Protein AF-A0A182I7C5-F1 (afdb_monomer_lite)

Radius of gyration: 29.71 Å; chains: 1; bounding box: 43×35×90 Å

Sequence (82 aa):
MKLIVLLFGVVLVASVSYAYPVGCEDEPEQPPPAVPLVRAMAIAEEVNNLLDVQKANVIDPPKLCPDGQMLDHQGKCRPIMG

Secondary structure (DSSP, 8-state):
-HHHHHHHHHHHHHHHHHSS----S---------HHHHHHHHHHHHHHHHHHHHHT---PPP-PPPTTEEE-TTS-EEE---

Foldseek 3Di:
DVVVVVVVVVVVVVCVVVPPPPDDDDDDDDDDDDPVVVVVVVVVVVVVVVVVVVVPPVDDPDLDDPPQWDQDPVRDTDGDPD

pLDDT: mean 71.6, std 14.15, range [38.09, 91.88]

Structure (mmCIF, N/CA/C/O backbone):
data_AF-A0A182I7C5-F1
#
_entry.id   AF-A0A182I7C5-F1
#
loop_
_atom_site.group_PDB
_atom_site.id
_atom_site.type_symbol
_atom_site.label_atom_id
_atom_site.label_alt_id
_atom_site.label_comp_id
_atom_site.label_asym_id
_atom_site.label_entity_id
_atom_site.label_seq_id
_atom_site.pdbx_PDB_ins_code
_atom_site.Cartn_x
_atom_site.Cartn_y
_atom_site.Cartn_z
_atom_site.occupancy
_atom_site.B_iso_or_equiv
_atom_site.auth_seq_id
_atom_site.auth_comp_id
_atom_site.auth_asym_id
_atom_site.auth_atom_id
_atom_site.pdbx_PDB_model_num
ATOM 1 N N . MET A 1 1 ? -6.305 -20.688 48.779 1.00 73.81 1 MET A N 1
ATOM 2 C CA . MET A 1 1 ? -6.730 -21.035 47.400 1.00 73.81 1 MET A CA 1
ATOM 3 C C . MET A 1 1 ? -7.692 -20.010 46.804 1.00 73.81 1 MET A C 1
ATOM 5 O O . MET A 1 1 ? -7.404 -19.502 45.735 1.00 73.81 1 MET A O 1
ATOM 9 N N . LYS A 1 2 ? -8.777 -19.630 47.496 1.00 81.31 2 LYS A N 1
ATOM 10 C CA . LYS A 1 2 ? -9.774 -18.663 46.986 1.00 81.31 2 LYS A CA 1
ATOM 11 C C . LYS A 1 2 ? -9.197 -17.283 46.621 1.00 81.31 2 LYS A C 1
ATOM 13 O O . LYS A 1 2 ? -9.509 -16.759 45.563 1.00 81.31 2 LYS A O 1
ATOM 18 N N . LEU A 1 3 ? -8.285 -16.754 47.443 1.00 87.06 3 LEU A N 1
ATOM 19 C CA . LEU A 1 3 ? -7.602 -15.481 47.167 1.00 87.06 3 LEU A CA 1
ATOM 20 C C . LEU A 1 3 ? -6.698 -15.538 45.925 1.00 87.06 3 LEU A C 1
ATOM 22 O O . LEU A 1 3 ? -6.638 -14.579 45.171 1.00 87.06 3 LEU A O 1
ATOM 26 N N . ILE A 1 4 ? -6.049 -16.678 45.672 1.00 89.56 4 ILE A N 1
ATOM 27 C CA . ILE A 1 4 ? -5.163 -16.860 44.510 1.00 89.56 4 ILE A CA 1
ATOM 28 C C . ILE A 1 4 ? -5.984 -16.861 43.216 1.00 89.56 4 ILE A C 1
ATOM 30 O O . ILE A 1 4 ? -5.597 -16.225 42.245 1.00 89.56 4 ILE A O 1
ATOM 34 N N . VAL A 1 5 ? -7.149 -17.519 43.227 1.00 89.06 5 VAL A N 1
ATOM 35 C CA . VAL A 1 5 ? -8.078 -17.542 42.085 1.00 89.06 5 VAL A CA 1
ATOM 36 C C . VAL A 1 5 ? -8.612 -16.142 41.781 1.00 89.06 5 VAL A C 1
ATOM 38 O O . VAL A 1 5 ? -8.675 -15.756 40.618 1.00 89.06 5 VAL A O 1
ATOM 41 N N . LEU A 1 6 ? -8.944 -15.362 42.816 1.00 90.00 6 LEU A N 1
ATOM 42 C CA . LEU A 1 6 ? -9.385 -13.976 42.642 1.00 90.00 6 LEU A CA 1
ATOM 43 C C . LEU A 1 6 ? -8.285 -13.102 42.033 1.00 90.00 6 LEU A C 1
ATOM 45 O O . LEU A 1 6 ? -8.549 -12.377 41.080 1.00 90.00 6 LEU A O 1
ATOM 49 N N . LEU A 1 7 ? -7.049 -13.213 42.525 1.00 90.56 7 LEU A N 1
ATOM 50 C CA . LEU A 1 7 ? -5.923 -12.454 41.981 1.00 90.56 7 LEU A CA 1
ATOM 51 C C . LEU A 1 7 ? -5.628 -12.829 40.527 1.00 90.56 7 LEU A C 1
ATOM 53 O O . LEU A 1 7 ? -5.455 -11.947 39.693 1.00 90.56 7 LEU A O 1
ATOM 57 N N . PHE A 1 8 ? -5.631 -14.122 40.200 1.00 90.56 8 PHE A N 1
ATOM 58 C CA . PHE A 1 8 ? -5.391 -14.575 38.831 1.00 90.56 8 PHE A CA 1
ATOM 59 C C . PHE A 1 8 ? -6.491 -14.104 37.869 1.00 90.56 8 PHE A C 1
ATOM 61 O O . PHE A 1 8 ? -6.196 -13.686 36.752 1.00 90.56 8 PHE A O 1
ATOM 68 N N . GLY A 1 9 ? -7.750 -14.098 38.320 1.00 91.88 9 GLY A N 1
ATOM 69 C CA . GLY A 1 9 ? -8.871 -13.548 37.558 1.00 91.88 9 GLY A CA 1
ATOM 70 C C . GLY A 1 9 ? -8.704 -12.057 37.260 1.00 91.88 9 GLY A C 1
ATOM 71 O O . GLY A 1 9 ? -8.872 -11.643 36.117 1.00 91.88 9 GLY A O 1
ATOM 72 N N . VAL A 1 10 ? -8.303 -11.260 38.255 1.00 90.19 10 VAL A N 1
ATOM 73 C CA . VAL A 1 10 ? -8.046 -9.820 38.076 1.00 90.19 10 VAL A CA 1
ATOM 74 C C . VAL A 1 10 ? -6.901 -9.578 37.090 1.00 90.19 10 VAL A C 1
ATOM 76 O O . VAL A 1 10 ? -7.028 -8.740 36.200 1.00 90.19 10 VAL A O 1
ATOM 79 N N . VAL A 1 11 ? -5.808 -10.341 37.197 1.00 88.50 11 VAL A N 1
ATOM 80 C CA . VAL A 1 11 ? -4.654 -10.223 36.291 1.00 88.50 11 VAL A CA 1
ATOM 81 C C . VAL A 1 11 ? -5.029 -10.595 34.857 1.00 88.50 11 VAL A C 1
ATOM 83 O O . VAL A 1 11 ? -4.615 -9.903 33.929 1.00 88.50 11 VAL A O 1
ATOM 86 N N . LEU A 1 12 ? -5.830 -11.642 34.648 1.00 84.94 12 LEU A N 1
ATOM 87 C CA . LEU A 1 12 ? -6.288 -12.025 33.309 1.00 84.94 12 LEU A CA 1
ATOM 88 C C . LEU A 1 12 ? -7.175 -10.952 32.677 1.00 84.94 12 LEU A C 1
ATOM 90 O O . LEU A 1 12 ? -6.964 -10.604 31.518 1.00 84.94 12 LEU A O 1
ATOM 94 N N . VAL A 1 13 ? -8.123 -10.398 33.437 1.00 83.56 13 VAL A N 1
ATOM 95 C CA . VAL A 1 13 ? -8.997 -9.314 32.962 1.00 83.56 13 VAL A CA 1
ATOM 96 C C . VAL A 1 13 ? -8.171 -8.093 32.572 1.00 83.56 13 VAL A C 1
ATOM 98 O O . VAL A 1 13 ? -8.331 -7.591 31.463 1.00 83.56 13 VAL A O 1
ATOM 101 N N . ALA A 1 14 ? -7.234 -7.685 33.432 1.00 78.31 14 ALA A N 1
ATOM 102 C CA . ALA A 1 14 ? -6.308 -6.595 33.150 1.00 78.31 14 ALA A CA 1
ATOM 103 C C . ALA A 1 14 ? -5.492 -6.867 31.877 1.00 78.31 14 ALA A C 1
ATOM 105 O O . ALA A 1 14 ? -5.424 -6.026 30.987 1.00 78.31 14 ALA A O 1
ATOM 106 N N . SER A 1 15 ? -4.910 -8.059 31.756 1.00 78.19 15 SER A N 1
ATOM 107 C CA . SER A 1 15 ? -4.070 -8.421 30.608 1.00 78.19 15 SER A CA 1
ATOM 108 C C . SER A 1 15 ? -4.841 -8.353 29.291 1.00 78.19 15 SER A C 1
ATOM 110 O O . SER A 1 15 ? -4.311 -7.855 28.305 1.00 78.19 15 SER A O 1
ATOM 112 N N . VAL A 1 16 ? -6.100 -8.801 29.274 1.00 74.12 16 VAL A N 1
ATOM 113 C CA . VAL A 1 16 ? -6.958 -8.711 28.085 1.00 74.12 16 VAL A CA 1
ATOM 114 C C . VAL A 1 16 ? -7.268 -7.255 27.748 1.00 74.12 16 VAL A C 1
ATOM 116 O O . VAL A 1 16 ? -7.177 -6.894 26.584 1.00 74.12 16 VAL A O 1
ATOM 119 N N . SER A 1 17 ? -7.575 -6.407 28.734 1.00 67.81 17 SER A N 1
ATOM 120 C CA . SER A 1 17 ? -7.864 -4.986 28.496 1.00 67.81 17 SER A CA 1
ATOM 121 C C . SER A 1 17 ? -6.636 -4.160 28.093 1.00 67.81 17 SER A C 1
ATOM 123 O O . SER A 1 17 ? -6.778 -3.232 27.308 1.00 67.81 17 SER A O 1
ATOM 125 N N . TYR A 1 18 ? -5.436 -4.502 28.577 1.00 65.50 18 TYR A N 1
ATOM 126 C CA . TYR A 1 18 ? -4.186 -3.810 28.225 1.00 65.50 18 TYR A CA 1
ATOM 127 C C . TYR A 1 18 ? -3.524 -4.348 26.946 1.00 65.50 18 TYR A C 1
ATOM 129 O O . TYR A 1 18 ? -2.695 -3.658 26.363 1.00 65.50 18 TYR A O 1
ATOM 137 N N . ALA A 1 19 ? -3.861 -5.568 26.512 1.00 60.22 19 ALA A N 1
ATOM 138 C CA . ALA A 1 19 ? -3.399 -6.127 25.239 1.00 60.22 19 ALA A CA 1
ATOM 139 C C . ALA A 1 19 ? -4.258 -5.688 24.042 1.00 60.22 19 ALA A C 1
ATOM 141 O O . ALA A 1 19 ? -3.874 -5.948 22.900 1.00 60.22 19 ALA A O 1
ATOM 142 N N . TYR A 1 20 ? -5.395 -5.019 24.276 1.00 55.97 20 TYR A N 1
ATOM 143 C CA . TYR A 1 20 ? -6.016 -4.241 23.210 1.00 55.97 20 TYR A CA 1
ATOM 144 C C . TYR A 1 20 ? -5.030 -3.148 22.804 1.00 55.97 20 TYR A C 1
ATOM 146 O O . TYR A 1 20 ? -4.489 -2.473 23.685 1.00 55.97 20 TYR A O 1
ATOM 154 N N . PRO A 1 21 ? -4.751 -2.983 21.499 1.00 52.38 21 PRO A N 1
ATOM 155 C CA . PRO A 1 21 ? -3.906 -1.891 21.064 1.00 52.38 21 PRO A CA 1
ATOM 156 C C . PRO A 1 21 ? -4.546 -0.613 21.597 1.00 52.38 21 PRO A C 1
ATOM 158 O O . PRO A 1 21 ? -5.721 -0.355 21.333 1.00 52.38 21 PRO A O 1
ATOM 161 N N . VAL A 1 22 ? -3.790 0.145 22.390 1.00 52.19 22 VAL A N 1
ATOM 162 C CA . VAL A 1 22 ? -4.104 1.537 22.705 1.00 52.19 22 VAL A CA 1
ATOM 163 C C . VAL A 1 22 ? -4.066 2.289 21.380 1.00 52.19 22 VAL A C 1
ATOM 165 O O . VAL A 1 22 ? -3.042 2.827 20.969 1.00 52.19 22 VAL A O 1
ATOM 168 N N . GLY A 1 23 ? -5.174 2.200 20.648 1.00 49.50 23 GLY A N 1
ATOM 169 C CA . GLY A 1 23 ? -5.477 3.085 19.546 1.00 49.50 23 GLY A CA 1
ATOM 170 C C . GLY A 1 23 ? -5.453 4.490 20.113 1.00 49.50 23 GLY A C 1
ATOM 171 O O . GLY A 1 23 ? -6.006 4.729 21.188 1.00 49.50 23 GLY A O 1
ATOM 172 N N . CYS A 1 24 ? -4.709 5.357 19.437 1.00 50.94 24 CYS A N 1
ATOM 173 C CA . CYS A 1 24 ? -4.551 6.754 19.790 1.00 50.94 24 CYS A CA 1
ATOM 174 C C . CYS A 1 24 ? -5.898 7.384 20.171 1.00 50.94 24 CYS A C 1
ATOM 176 O O . CYS A 1 24 ? -6.927 7.056 19.586 1.00 50.94 24 CYS A O 1
ATOM 178 N N . GLU A 1 25 ? -5.831 8.251 21.177 1.00 53.53 25 GLU A N 1
ATOM 179 C CA . GLU A 1 25 ? -6.892 9.098 21.721 1.00 53.53 25 GLU A CA 1
ATOM 180 C C . GLU A 1 25 ? -7.967 9.469 20.687 1.00 53.53 25 GLU A C 1
ATOM 182 O O . GLU A 1 25 ? -7.643 10.121 19.706 1.00 53.53 25 GLU A O 1
ATOM 187 N N . ASP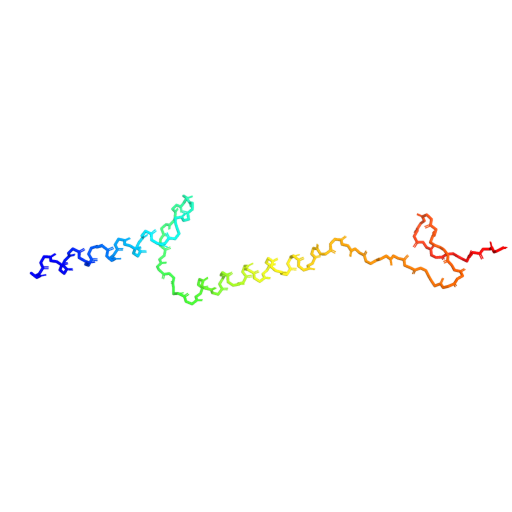 A 1 26 ? -9.216 9.048 20.911 1.00 50.19 26 ASP A N 1
ATOM 188 C CA . ASP A 1 26 ? -10.444 9.808 20.627 1.00 50.19 26 ASP A CA 1
ATOM 189 C C . ASP A 1 26 ? -11.667 8.956 21.023 1.00 50.19 26 ASP A C 1
ATOM 191 O O . ASP A 1 26 ? -11.850 7.824 20.572 1.00 50.19 26 ASP A O 1
ATOM 195 N N . GLU A 1 27 ? -12.488 9.485 21.928 1.00 65.38 27 GLU A N 1
ATOM 196 C CA . GLU A 1 27 ? -13.710 8.863 22.447 1.00 65.38 27 GLU A CA 1
ATOM 197 C C . GLU A 1 27 ? -14.875 9.049 21.459 1.00 65.38 27 GLU A C 1
ATOM 199 O O . GLU A 1 27 ? -15.176 10.178 21.067 1.00 65.38 27 GLU A O 1
ATOM 204 N N . PRO A 1 28 ? -15.578 7.966 21.077 1.00 45.62 28 PRO A N 1
ATOM 205 C CA . PRO A 1 28 ? -17.016 8.099 20.868 1.00 45.62 28 PRO A CA 1
ATOM 206 C C . PRO A 1 28 ? -17.824 6.979 21.546 1.00 45.62 28 PRO A C 1
ATOM 208 O O . PRO A 1 28 ? -17.530 5.787 21.441 1.00 45.62 28 PRO A O 1
ATOM 211 N N . GLU A 1 29 ? -18.887 7.392 22.236 1.00 52.00 29 GLU A N 1
ATOM 212 C CA . GLU A 1 29 ? -19.891 6.545 22.883 1.00 52.00 29 GLU A CA 1
ATOM 213 C C . GLU A 1 29 ? -20.704 5.665 21.894 1.00 52.00 29 GLU A C 1
ATOM 215 O O . GLU A 1 29 ? -21.226 6.168 20.902 1.00 52.00 29 GLU A O 1
ATOM 220 N N . GLN A 1 30 ? -20.928 4.394 22.295 1.00 38.09 30 GLN A N 1
ATOM 221 C CA . GLN A 1 30 ? -22.008 3.440 21.907 1.00 38.09 30 GLN A CA 1
ATOM 222 C C . GLN A 1 30 ? -21.997 2.811 20.490 1.00 38.09 30 GLN A C 1
ATOM 224 O O . GLN A 1 30 ? -21.599 3.467 19.535 1.00 38.09 30 GLN A O 1
ATOM 229 N N . PRO A 1 31 ? -22.591 1.606 20.255 1.00 47.34 31 PRO A N 1
ATOM 230 C CA . PRO A 1 31 ? -22.885 0.397 21.065 1.00 47.34 31 PRO A CA 1
ATOM 231 C C . PRO A 1 31 ? -22.005 -0.811 20.611 1.00 47.34 31 PRO A C 1
ATOM 233 O O . PRO A 1 31 ? -21.300 -0.678 19.616 1.00 47.34 31 PRO A O 1
ATOM 236 N N . PRO A 1 32 ? -21.994 -2.004 21.257 1.00 54.47 32 PRO A N 1
ATOM 237 C CA . PRO A 1 32 ? -21.077 -3.084 20.855 1.00 54.47 32 PRO A CA 1
ATOM 238 C C . PRO A 1 32 ? -21.409 -3.608 19.443 1.00 54.47 32 PRO A C 1
ATOM 240 O O . PRO A 1 32 ? -22.480 -4.198 19.258 1.00 54.47 32 PRO A O 1
ATOM 243 N N . PRO A 1 33 ? -20.529 -3.447 18.434 1.00 48.28 33 PRO A N 1
ATOM 244 C CA . PRO A 1 33 ? -20.791 -3.999 17.118 1.00 48.28 33 PRO A CA 1
ATOM 245 C C . PRO A 1 33 ? -20.475 -5.495 17.115 1.00 4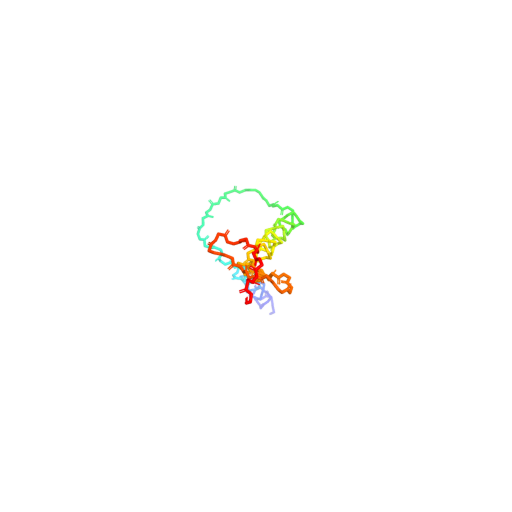8.28 33 PRO A C 1
ATOM 247 O O . PRO A 1 33 ? -19.452 -5.953 17.629 1.00 48.28 33 PRO A O 1
ATOM 250 N N . ALA A 1 34 ? -21.369 -6.272 16.505 1.00 52.72 34 ALA A N 1
ATOM 251 C CA . ALA A 1 34 ? -21.154 -7.683 16.252 1.00 52.72 34 ALA A CA 1
ATOM 252 C C . ALA A 1 34 ? -19.811 -7.879 15.522 1.00 52.72 34 ALA A C 1
ATOM 254 O O . ALA A 1 34 ? -19.613 -7.439 14.388 1.00 52.72 34 ALA A O 1
ATOM 255 N N . VAL A 1 35 ? -18.919 -8.602 16.197 1.00 57.97 35 VAL A N 1
ATOM 256 C CA . VAL A 1 35 ? -17.551 -8.985 15.820 1.00 57.97 35 VAL A CA 1
ATOM 257 C C . VAL A 1 35 ? -17.321 -9.330 14.328 1.00 57.97 35 VAL A C 1
ATOM 259 O O . VAL A 1 35 ? -16.242 -9.002 13.829 1.00 57.97 35 VAL A O 1
ATOM 262 N N . PRO A 1 36 ? -18.259 -9.935 13.559 1.00 57.78 36 PRO A N 1
ATOM 263 C CA . PRO A 1 36 ? -18.022 -10.188 12.132 1.00 57.78 36 PRO A CA 1
ATOM 264 C C . PRO A 1 36 ? -17.938 -8.931 11.252 1.00 57.78 36 PRO A C 1
ATOM 266 O O . PRO A 1 36 ? -17.175 -8.933 10.287 1.00 57.78 36 PRO A O 1
ATOM 269 N N . LEU A 1 37 ? -18.684 -7.863 11.557 1.00 57.56 37 LEU A N 1
ATOM 270 C CA . LEU A 1 37 ? -18.770 -6.691 10.675 1.00 57.56 37 LEU A CA 1
ATOM 271 C C . LEU A 1 37 ? -17.515 -5.814 10.762 1.00 57.56 37 LEU A C 1
ATOM 273 O O . LEU A 1 37 ? -16.993 -5.381 9.739 1.00 57.56 37 LEU A O 1
ATOM 277 N N . VAL A 1 38 ? -16.986 -5.626 11.974 1.00 60.09 38 VAL A N 1
ATOM 278 C CA . VAL A 1 38 ? -15.739 -4.875 12.203 1.00 60.09 38 VAL A CA 1
ATOM 279 C C . VAL A 1 38 ? -14.562 -5.575 11.532 1.00 60.09 38 VAL A C 1
ATOM 281 O O . VAL A 1 38 ? -13.740 -4.934 10.881 1.00 60.09 38 VAL A O 1
ATOM 284 N N . ARG A 1 39 ? -14.520 -6.913 11.613 1.00 62.09 39 ARG A N 1
ATOM 285 C CA . ARG A 1 39 ? -13.493 -7.695 10.928 1.00 62.09 39 ARG A CA 1
ATOM 286 C C . ARG A 1 39 ? -13.593 -7.517 9.420 1.00 62.09 39 ARG A C 1
ATOM 288 O O . ARG A 1 39 ? -12.564 -7.276 8.816 1.00 62.09 39 ARG A O 1
ATOM 295 N N . ALA A 1 40 ? -14.798 -7.566 8.843 1.00 58.94 40 ALA A N 1
ATOM 296 C CA . ALA A 1 40 ? -15.028 -7.360 7.411 1.00 58.94 40 ALA A CA 1
ATOM 297 C C . ALA A 1 40 ? -14.580 -5.972 6.913 1.00 58.94 40 ALA A C 1
ATOM 299 O O . ALA A 1 40 ? -14.006 -5.874 5.831 1.00 58.94 40 ALA A O 1
ATOM 300 N N . MET A 1 41 ? -14.793 -4.916 7.705 1.00 65.50 41 MET A N 1
ATOM 301 C CA . MET A 1 41 ? -14.346 -3.558 7.367 1.00 65.50 41 MET A CA 1
ATOM 302 C C . MET A 1 41 ? -12.816 -3.429 7.396 1.00 65.50 41 MET A C 1
ATOM 304 O O . MET A 1 41 ? -12.249 -2.855 6.472 1.00 65.50 41 MET A O 1
ATOM 308 N N . ALA A 1 42 ? -12.142 -4.041 8.377 1.00 65.75 42 ALA A N 1
ATOM 309 C CA . ALA A 1 42 ? -10.677 -4.043 8.445 1.00 65.75 42 ALA A CA 1
ATOM 310 C C . ALA A 1 42 ? -10.030 -4.749 7.235 1.00 65.75 42 ALA A C 1
ATOM 312 O O . ALA A 1 42 ? -9.076 -4.233 6.659 1.00 65.75 42 ALA A O 1
ATOM 313 N N . ILE A 1 43 ? -10.586 -5.885 6.787 1.00 70.25 43 ILE A N 1
ATOM 314 C CA . ILE A 1 43 ? -10.095 -6.566 5.569 1.00 70.25 43 ILE A CA 1
ATOM 315 C C . ILE A 1 43 ? -10.381 -5.741 4.314 1.00 70.25 43 ILE A C 1
ATOM 317 O O . ILE A 1 43 ? -9.565 -5.733 3.401 1.00 70.25 43 ILE A O 1
ATOM 321 N N . ALA A 1 44 ? -11.528 -5.058 4.242 1.00 69.94 44 ALA A N 1
ATOM 322 C CA . ALA A 1 44 ? -11.849 -4.209 3.098 1.00 69.94 44 ALA A CA 1
ATOM 323 C C . ALA A 1 44 ? -10.852 -3.047 2.962 1.00 69.94 44 ALA A C 1
ATOM 325 O O . ALA A 1 44 ? -10.414 -2.742 1.853 1.00 69.94 44 ALA A O 1
ATOM 326 N N . GLU A 1 45 ? -10.449 -2.446 4.081 1.00 71.50 45 GLU A N 1
ATOM 327 C CA . GLU A 1 45 ? -9.452 -1.377 4.104 1.00 71.50 45 GLU A CA 1
ATOM 328 C C . GLU A 1 45 ? -8.049 -1.882 3.739 1.00 71.50 45 GLU A C 1
ATOM 330 O O . GLU A 1 45 ? -7.360 -1.266 2.924 1.00 71.50 45 GLU A O 1
ATOM 335 N N . GLU A 1 46 ? -7.639 -3.042 4.254 1.00 69.38 46 GLU A N 1
ATOM 336 C CA . GLU A 1 46 ? -6.351 -3.657 3.912 1.00 69.38 46 GLU A CA 1
ATOM 337 C C . GLU A 1 46 ? -6.279 -4.054 2.426 1.00 69.38 46 GLU A C 1
ATOM 339 O O . GLU A 1 46 ? -5.280 -3.794 1.750 1.00 69.38 46 GLU A O 1
ATOM 344 N N . VAL A 1 47 ? -7.368 -4.600 1.873 1.00 75.12 47 VAL A N 1
ATOM 345 C CA . VAL A 1 47 ? -7.476 -4.938 0.444 1.00 75.12 47 VAL A CA 1
ATOM 346 C C . VAL A 1 47 ? -7.446 -3.682 -0.429 1.00 75.12 47 VAL A C 1
ATOM 348 O O . VAL A 1 47 ? -6.806 -3.695 -1.480 1.00 75.12 47 VAL A O 1
ATOM 351 N N . ASN A 1 48 ? -8.081 -2.586 -0.003 1.00 76.12 48 ASN A N 1
ATOM 352 C CA . ASN A 1 48 ? -8.053 -1.323 -0.743 1.00 76.12 48 ASN A CA 1
ATOM 353 C C . ASN A 1 48 ? -6.640 -0.712 -0.782 1.00 76.12 48 ASN A C 1
ATOM 355 O O . ASN A 1 48 ? -6.197 -0.263 -1.836 1.00 76.12 48 ASN A O 1
ATOM 359 N N . ASN A 1 49 ? -5.893 -0.780 0.325 1.00 69.88 49 ASN A N 1
ATOM 360 C CA . ASN A 1 49 ? -4.490 -0.357 0.363 1.00 69.88 49 ASN A CA 1
ATOM 361 C C . ASN A 1 49 ? -3.595 -1.231 -0.535 1.00 69.88 49 ASN A C 1
ATOM 363 O O . ASN A 1 49 ? -2.752 -0.712 -1.261 1.00 69.88 49 ASN A O 1
ATOM 367 N N . LEU A 1 50 ? -3.799 -2.552 -0.558 1.00 68.75 50 LEU A N 1
ATOM 368 C CA . LEU A 1 50 ? -3.084 -3.455 -1.474 1.00 68.75 50 LEU A CA 1
ATOM 369 C C . LEU A 1 50 ? -3.400 -3.182 -2.953 1.00 68.75 50 LEU A C 1
ATOM 371 O O . LEU A 1 50 ? -2.515 -3.285 -3.806 1.00 68.75 50 LEU A O 1
ATOM 375 N N . LEU A 1 51 ? -4.651 -2.844 -3.269 1.00 68.56 51 LEU A N 1
ATOM 376 C CA . LEU A 1 51 ? -5.071 -2.448 -4.615 1.00 68.56 51 LEU A CA 1
ATOM 377 C C . LEU A 1 51 ? -4.442 -1.114 -5.034 1.00 68.56 51 LEU A C 1
ATOM 379 O O . LEU A 1 51 ? -4.016 -0.986 -6.183 1.00 68.56 51 LEU A O 1
ATOM 383 N N . ASP A 1 52 ? -4.336 -0.152 -4.117 1.00 62.84 52 ASP A N 1
ATOM 384 C CA . ASP A 1 52 ? -3.673 1.13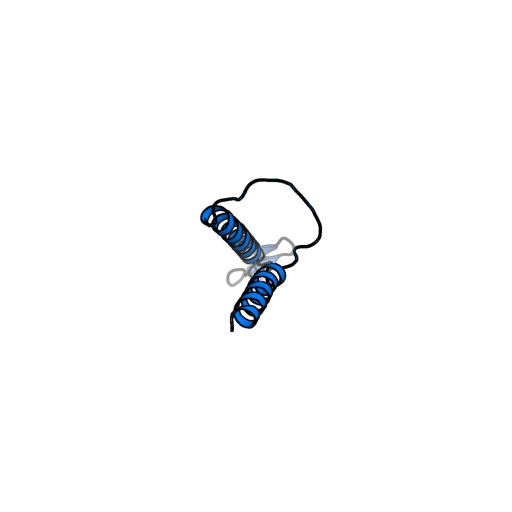0 -4.366 1.00 62.84 52 ASP A CA 1
ATOM 385 C C . ASP A 1 52 ? -2.168 0.949 -4.615 1.00 62.84 52 ASP A C 1
ATOM 387 O O . ASP A 1 52 ? -1.648 1.430 -5.620 1.00 62.84 52 ASP A O 1
ATOM 391 N N . VAL A 1 53 ? -1.489 0.128 -3.805 1.00 61.38 53 VAL A N 1
ATOM 392 C CA . VAL A 1 53 ? -0.061 -0.195 -3.984 1.00 61.38 53 VAL A CA 1
ATOM 393 C C . VAL A 1 53 ? 0.203 -0.923 -5.307 1.00 61.38 53 VAL A C 1
ATOM 395 O O . VAL A 1 53 ? 1.182 -0.617 -5.986 1.00 61.38 53 VAL A O 1
ATOM 398 N N . GLN A 1 54 ? -0.670 -1.847 -5.729 1.00 60.38 54 GLN A N 1
ATOM 399 C CA . GLN A 1 54 ? -0.539 -2.489 -7.046 1.00 60.38 54 GLN A CA 1
ATOM 400 C C . GLN A 1 54 ? -0.782 -1.519 -8.207 1.00 60.38 54 GLN A C 1
ATOM 402 O O . GLN A 1 54 ? -0.161 -1.648 -9.263 1.00 60.38 54 GLN A O 1
ATOM 407 N N . LYS A 1 55 ? -1.663 -0.533 -8.028 1.00 62.50 55 LYS A N 1
ATOM 408 C CA . LYS A 1 55 ? -1.886 0.530 -9.013 1.00 62.50 55 LYS A CA 1
ATOM 409 C C . LYS A 1 55 ? -0.743 1.551 -9.028 1.00 62.50 55 LYS A C 1
ATOM 411 O O . LYS A 1 55 ? -0.496 2.168 -10.061 1.00 62.50 55 LYS A O 1
ATOM 416 N N . ALA A 1 56 ? -0.016 1.678 -7.923 1.00 62.06 56 ALA A N 1
ATOM 417 C CA . ALA A 1 56 ? 1.143 2.543 -7.748 1.00 62.06 56 ALA A CA 1
ATOM 418 C C . ALA A 1 56 ? 2.456 1.947 -8.288 1.00 62.06 56 ALA A C 1
ATOM 420 O O . ALA A 1 56 ? 3.534 2.362 -7.864 1.00 62.06 56 ALA A O 1
ATOM 421 N N . ASN A 1 57 ? 2.424 1.008 -9.240 1.00 60.94 57 ASN A N 1
ATOM 422 C CA . ASN A 1 57 ? 3.630 0.682 -9.998 1.00 60.94 57 ASN A CA 1
ATOM 423 C C . ASN A 1 57 ? 3.975 1.874 -10.915 1.00 60.94 57 ASN A C 1
ATOM 425 O O . ASN A 1 57 ? 3.591 1.907 -12.078 1.00 60.94 57 ASN A O 1
ATOM 429 N N . VAL A 1 58 ? 4.691 2.864 -10.364 1.00 65.75 58 VAL A N 1
ATOM 430 C CA . VAL A 1 58 ? 5.101 4.137 -11.005 1.00 65.75 58 VAL A CA 1
ATOM 431 C C . VAL A 1 58 ? 6.061 3.925 -12.190 1.00 65.75 58 VAL A C 1
ATOM 433 O O . VAL A 1 58 ? 6.435 4.866 -12.884 1.00 65.75 58 VAL A O 1
ATOM 436 N N . ILE A 1 59 ? 6.490 2.686 -12.433 1.00 74.06 59 ILE A N 1
ATOM 437 C CA . ILE A 1 59 ? 7.401 2.341 -13.520 1.00 74.06 59 ILE A CA 1
ATOM 438 C C . ILE A 1 59 ? 6.566 1.890 -14.718 1.00 74.06 59 ILE A C 1
ATOM 440 O O . ILE A 1 59 ? 6.221 0.713 -14.847 1.00 74.06 59 ILE A O 1
ATOM 444 N N . ASP A 1 60 ? 6.257 2.837 -15.601 1.00 73.25 60 ASP A N 1
ATOM 445 C CA . ASP A 1 60 ? 5.755 2.519 -16.934 1.00 73.25 60 ASP A CA 1
ATOM 446 C C . ASP A 1 60 ? 6.821 1.723 -17.712 1.00 73.25 60 ASP A C 1
ATOM 448 O O . ASP A 1 60 ? 8.012 2.060 -17.654 1.00 73.25 60 ASP A O 1
ATOM 452 N N . PRO A 1 61 ? 6.438 0.672 -18.459 1.00 75.81 61 PRO A N 1
ATOM 453 C CA . PRO A 1 61 ? 7.382 -0.063 -19.288 1.00 75.81 61 PRO A CA 1
ATOM 454 C C . PRO A 1 61 ? 8.047 0.874 -20.312 1.00 75.81 61 PRO A C 1
ATOM 456 O O . PRO A 1 61 ? 7.400 1.799 -20.821 1.00 75.81 61 PRO A O 1
ATOM 459 N N . PRO A 1 62 ? 9.331 0.648 -20.653 1.00 77.50 62 PRO A N 1
ATOM 460 C CA . PRO A 1 62 ? 10.027 1.482 -21.620 1.00 77.50 62 PRO A CA 1
ATOM 461 C C . PRO A 1 62 ? 9.284 1.458 -22.957 1.00 77.50 62 PRO A C 1
ATOM 463 O O . PRO A 1 62 ? 8.932 0.397 -23.477 1.00 77.50 62 PRO A O 1
ATOM 466 N N . LYS A 1 63 ? 9.060 2.641 -23.534 1.00 78.31 63 LYS A N 1
ATOM 467 C CA . LYS A 1 63 ? 8.491 2.770 -24.878 1.00 78.31 63 LYS A CA 1
ATOM 468 C C . LYS A 1 63 ? 9.531 2.315 -25.899 1.00 78.31 63 LYS A C 1
ATOM 470 O O . LYS A 1 63 ? 10.382 3.098 -26.312 1.00 78.31 63 LYS A O 1
ATOM 475 N N . LEU A 1 64 ? 9.473 1.040 -26.269 1.00 85.38 64 LEU A N 1
ATOM 476 C CA . LEU A 1 64 ? 10.316 0.459 -27.307 1.00 85.38 64 LEU A CA 1
ATOM 477 C C . LEU A 1 64 ? 9.659 0.654 -28.674 1.00 85.38 64 LEU A C 1
ATOM 479 O O . LEU A 1 64 ? 8.475 0.369 -28.856 1.00 85.38 64 LEU A O 1
ATOM 483 N N . CYS A 1 65 ? 10.441 1.147 -29.630 1.00 87.06 65 CYS A N 1
ATOM 484 C CA . CYS A 1 65 ? 10.039 1.203 -31.027 1.00 87.06 65 CYS A CA 1
ATOM 485 C C . CYS A 1 65 ? 10.400 -0.111 -31.737 1.00 87.06 65 CYS A C 1
ATOM 487 O O . CYS A 1 65 ? 11.372 -0.758 -31.348 1.00 87.06 65 CYS A O 1
ATOM 489 N N . PRO A 1 66 ? 9.632 -0.516 -32.763 1.00 87.56 66 PRO A N 1
ATOM 490 C CA . PRO A 1 66 ? 9.976 -1.659 -33.606 1.00 87.56 66 PRO A CA 1
ATOM 491 C C . PRO A 1 66 ? 11.301 -1.430 -34.351 1.00 87.56 66 PRO A C 1
ATOM 493 O O . PRO A 1 66 ? 11.735 -0.288 -34.523 1.00 87.56 66 PRO A O 1
ATOM 496 N N . ASP A 1 67 ? 11.917 -2.517 -34.822 1.00 85.38 67 ASP A N 1
ATOM 497 C CA . ASP A 1 67 ? 13.208 -2.484 -35.516 1.00 85.38 67 ASP A CA 1
ATOM 498 C C . ASP A 1 67 ? 13.226 -1.478 -36.680 1.00 85.38 67 ASP A C 1
ATOM 500 O O . ASP A 1 67 ? 12.273 -1.360 -37.455 1.00 85.38 67 ASP A O 1
ATOM 504 N N . GLY A 1 68 ? 14.323 -0.725 -36.794 1.00 85.06 68 GLY A N 1
ATOM 505 C CA . GLY A 1 68 ? 14.474 0.329 -37.803 1.00 85.06 68 GLY A CA 1
ATOM 506 C C . GLY A 1 68 ? 13.738 1.636 -37.480 1.00 85.06 68 GLY A C 1
ATOM 507 O O . GLY A 1 68 ? 13.683 2.527 -38.330 1.00 85.06 68 GLY A O 1
ATOM 508 N N . GLN A 1 69 ? 13.183 1.787 -36.272 1.00 90.25 69 GLN A N 1
ATOM 509 C CA . GLN A 1 69 ? 12.56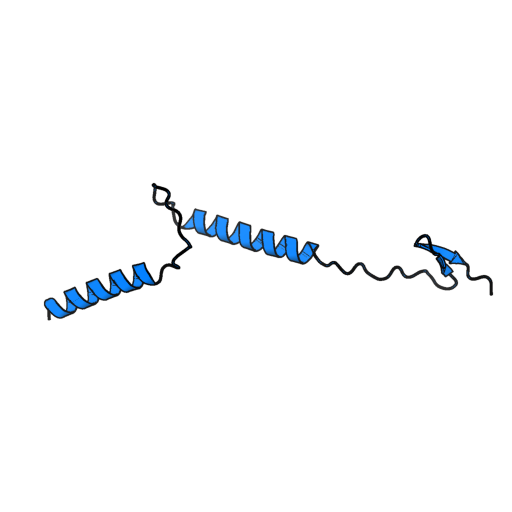8 3.033 -35.809 1.00 90.25 69 GLN A CA 1
ATOM 510 C C . GLN A 1 69 ? 13.135 3.485 -34.458 1.00 90.25 69 GLN A C 1
ATOM 512 O O . GLN A 1 69 ? 13.425 2.672 -33.586 1.00 90.25 69 GLN A O 1
ATOM 517 N N . MET A 1 70 ? 13.257 4.800 -34.267 1.00 87.38 70 MET A N 1
ATOM 518 C CA . MET A 1 70 ? 13.711 5.420 -33.020 1.00 87.38 70 MET A CA 1
ATOM 519 C C . MET A 1 70 ? 12.642 6.359 -32.458 1.00 87.38 70 MET A C 1
ATOM 521 O O . MET A 1 70 ? 11.871 6.968 -33.204 1.00 87.38 70 MET A O 1
ATOM 525 N N . LEU A 1 71 ? 12.583 6.449 -31.128 1.00 89.12 71 LEU A N 1
ATOM 526 C CA . LEU A 1 71 ? 11.656 7.322 -30.420 1.00 89.12 71 LEU A CA 1
ATOM 527 C C . LEU A 1 71 ? 12.104 8.784 -30.576 1.00 89.12 71 LEU A C 1
ATOM 529 O O . LEU A 1 71 ? 13.192 9.157 -30.146 1.00 89.12 71 LEU A O 1
ATOM 533 N N . ASP A 1 72 ? 11.268 9.606 -31.201 1.00 84.06 72 ASP A N 1
ATOM 534 C CA . ASP A 1 72 ? 11.462 11.054 -31.323 1.00 84.06 72 ASP A CA 1
ATOM 535 C C . ASP A 1 72 ? 11.235 11.760 -29.969 1.00 84.06 72 ASP A C 1
ATOM 537 O O . ASP A 1 72 ? 10.624 11.201 -29.055 1.00 84.06 72 ASP A O 1
ATOM 541 N N . HIS A 1 73 ? 11.627 13.031 -29.854 1.00 85.62 73 HIS A N 1
ATOM 542 C CA . HIS A 1 73 ? 11.404 13.884 -28.676 1.00 85.62 73 HIS A CA 1
ATOM 543 C C . HIS A 1 73 ? 9.925 14.003 -28.277 1.00 85.62 73 HIS A C 1
ATOM 545 O O . HIS A 1 73 ? 9.602 14.341 -27.142 1.00 85.62 73 HIS A O 1
ATOM 551 N N . GLN A 1 74 ? 9.016 13.717 -29.210 1.00 84.06 74 GLN A N 1
ATOM 552 C CA . GLN A 1 74 ? 7.570 13.695 -28.990 1.00 84.06 74 GLN A CA 1
ATOM 553 C C . GLN A 1 74 ? 7.037 12.317 -28.555 1.00 84.06 74 GLN A C 1
ATOM 555 O O . GLN A 1 74 ? 5.824 12.129 -28.469 1.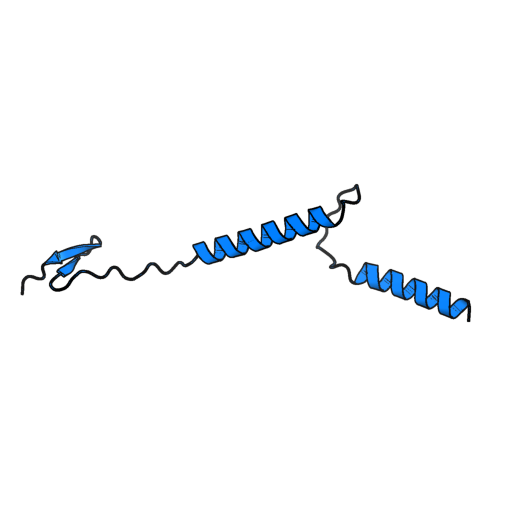00 84.06 74 GLN A O 1
ATOM 560 N N . GLY A 1 75 ? 7.908 11.329 -28.333 1.00 84.44 75 GLY A N 1
ATOM 561 C CA . GLY A 1 75 ? 7.515 9.969 -27.963 1.00 84.44 75 GLY A CA 1
ATOM 562 C C . GLY A 1 75 ? 6.877 9.168 -29.104 1.00 84.44 75 GLY A C 1
ATOM 563 O O . GLY A 1 75 ? 6.145 8.217 -28.833 1.00 84.44 75 GLY A O 1
ATOM 564 N N . LYS A 1 76 ? 7.106 9.557 -30.367 1.00 88.62 76 LYS A N 1
ATOM 565 C CA . LYS A 1 76 ? 6.633 8.836 -31.561 1.00 88.62 76 LYS A CA 1
ATOM 566 C C . LYS A 1 76 ? 7.779 8.068 -32.205 1.00 88.62 76 LYS A C 1
ATOM 568 O O . LYS A 1 76 ? 8.861 8.620 -32.365 1.00 88.62 76 LYS A O 1
ATOM 573 N N . CYS A 1 77 ? 7.527 6.833 -32.623 1.00 89.81 77 CYS A N 1
ATOM 574 C CA . CYS A 1 77 ? 8.493 6.072 -33.408 1.00 89.81 77 CYS A CA 1
ATOM 575 C C . CYS A 1 77 ? 8.588 6.651 -34.823 1.00 89.81 77 CYS A C 1
ATOM 577 O O . CYS A 1 77 ? 7.571 6.817 -35.500 1.00 89.81 77 CYS A O 1
ATOM 579 N N . ARG A 1 78 ? 9.803 6.998 -35.250 1.00 88.94 78 ARG A N 1
ATOM 580 C CA . ARG A 1 78 ? 10.115 7.443 -36.612 1.00 88.94 78 ARG A CA 1
ATOM 581 C C . ARG A 1 78 ? 11.184 6.540 -37.219 1.00 88.94 78 ARG A C 1
ATOM 583 O O . ARG A 1 78 ? 12.047 6.075 -36.478 1.00 88.94 78 ARG A O 1
ATOM 590 N N . PRO A 1 79 ? 11.160 6.303 -38.539 1.00 90.38 79 PRO A N 1
ATOM 591 C CA . PRO A 1 79 ? 12.197 5.524 -39.203 1.00 90.38 79 PRO A CA 1
ATOM 592 C C . PRO A 1 79 ? 13.566 6.179 -39.019 1.00 90.38 79 PRO A C 1
ATOM 594 O O . PRO A 1 79 ? 13.703 7.394 -39.181 1.00 90.38 79 PRO A O 1
ATOM 597 N N . ILE A 1 80 ? 14.572 5.367 -38.696 1.00 83.56 80 ILE A N 1
ATOM 598 C CA . ILE A 1 80 ? 15.964 5.808 -38.749 1.00 83.56 80 ILE A CA 1
ATOM 599 C C . ILE A 1 80 ? 16.351 5.873 -40.229 1.00 83.56 80 ILE A C 1
ATOM 601 O O . ILE A 1 80 ? 16.367 4.859 -40.924 1.00 83.56 80 ILE A O 1
ATOM 605 N N . MET A 1 81 ? 16.580 7.078 -40.752 1.00 72.62 81 MET A N 1
ATOM 606 C CA . MET A 1 81 ? 17.274 7.210 -42.032 1.00 72.62 81 MET A CA 1
ATOM 607 C C . MET A 1 81 ? 18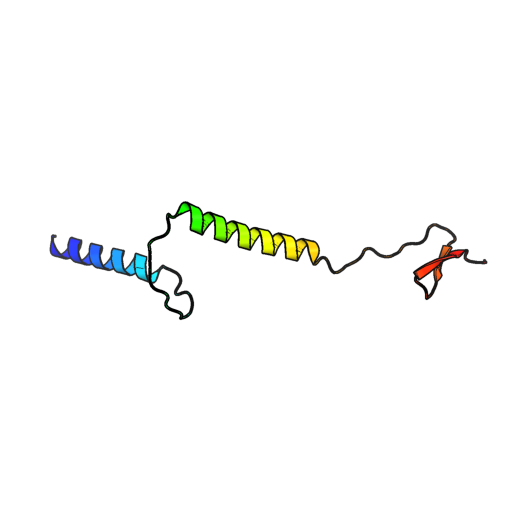.735 6.850 -41.765 1.00 72.62 81 MET A C 1
ATOM 609 O O . MET A 1 81 ? 19.414 7.571 -41.035 1.00 72.62 81 MET A O 1
ATOM 613 N N . GLY A 1 82 ? 19.149 5.680 -42.255 1.00 57.97 82 GLY A N 1
ATOM 614 C CA . GLY A 1 82 ? 20.550 5.257 -42.274 1.00 57.97 82 GLY A CA 1
ATOM 615 C C . GLY A 1 82 ? 21.381 6.049 -43.270 1.00 57.97 82 GLY A C 1
ATOM 616 O O . GLY A 1 82 ? 20.785 6.629 -44.209 1.00 57.97 82 GLY A O 1
#

Organism: Anopheles arabiensis (NCBI:txid7173)